Protein AF-A0A0A1I5N8-F1 (afdb_monomer)

Sequence (82 aa):
EMHQYLDSDGSGTSEACVSSTIFKERLQAATQWLKDNKKQGVIGEFAAGNNAQCISALQDGLTYLAQNSDVWWGGIWWAAGP

Radius of gyration: 12.32 Å; Cα contacts (8 Å, |Δi|>4): 143; chains: 1; bounding box: 34×30×28 Å

InterPro domains:
  IPR001547 Glycoside hydrolase, family 5 [PF00150] (1-79)
  IPR017853 Glycoside hydrolase superfamily [SSF51445] (1-82)

Organism: Epicoccum nigrum (NCBI:txid105696)

pLDDT: mean 98.09, std 3.72, range [66.06, 98.94]

Secondary structure (DSSP, 8-state):
-EEEE-STTSSS--S--S-TTHHHHHHHHHHHHHHHTT--EEEEEEE--SSHHHHHHHHHHHHHHHHTTTTEEEEEES----

Structure (mmCIF, N/CA/C/O backbone):
data_AF-A0A0A1I5N8-F1
#
_entry.id   AF-A0A0A1I5N8-F1
#
loop_
_atom_site.group_PDB
_atom_site.id
_atom_site.type_symbol
_atom_site.label_atom_id
_atom_site.label_alt_id
_atom_site.label_comp_id
_atom_site.label_asym_id
_atom_site.label_entity_id
_ato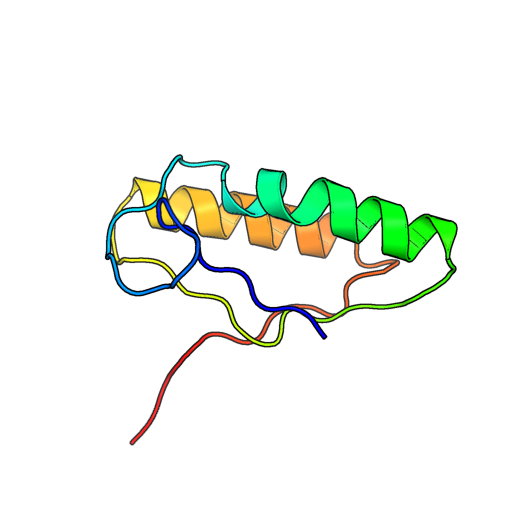m_site.label_seq_id
_atom_site.pdbx_PDB_ins_code
_atom_site.Cartn_x
_atom_site.Cartn_y
_atom_site.Cartn_z
_atom_site.occupancy
_atom_site.B_iso_or_equiv
_atom_site.auth_seq_id
_atom_site.auth_comp_id
_atom_site.auth_asym_id
_atom_site.auth_atom_id
_atom_site.pdbx_PDB_model_num
ATOM 1 N N . GLU A 1 1 ? -12.931 -3.559 -2.892 1.00 93.00 1 GLU A N 1
ATOM 2 C CA . GLU A 1 1 ? -11.683 -4.053 -3.498 1.00 93.00 1 GLU A CA 1
ATOM 3 C C . GLU A 1 1 ? -11.058 -2.844 -4.206 1.00 93.00 1 GLU A C 1
ATOM 5 O O . GLU A 1 1 ? -11.817 -1.967 -4.622 1.00 93.00 1 GLU A O 1
ATOM 10 N N . MET A 1 2 ? -9.734 -2.699 -4.137 1.00 98.69 2 MET A N 1
ATOM 11 C CA . MET A 1 2 ? -8.953 -1.614 -4.742 1.00 98.69 2 MET A CA 1
ATOM 12 C C . MET A 1 2 ? -7.597 -2.154 -5.218 1.00 98.69 2 MET A C 1
ATOM 14 O O . MET A 1 2 ? -7.002 -2.995 -4.547 1.00 98.69 2 MET A O 1
ATOM 18 N N . HIS A 1 3 ? -7.056 -1.605 -6.306 1.00 98.81 3 HIS A N 1
ATOM 19 C CA . HIS A 1 3 ? -5.719 -1.941 -6.812 1.00 98.81 3 HIS A CA 1
ATOM 20 C C . HIS A 1 3 ? -4.742 -0.800 -6.549 1.00 98.81 3 HIS A C 1
ATOM 22 O O . HIS A 1 3 ? -5.131 0.370 -6.587 1.00 98.81 3 HIS A O 1
ATOM 28 N N . GLN A 1 4 ? -3.470 -1.123 -6.309 1.00 98.81 4 GLN A N 1
ATOM 29 C CA . GLN A 1 4 ? -2.448 -0.100 -6.134 1.00 98.81 4 GLN A CA 1
ATOM 30 C C . GLN A 1 4 ? -1.055 -0.552 -6.579 1.00 98.81 4 GLN A C 1
ATOM 32 O O . GLN A 1 4 ? -0.416 -1.383 -5.939 1.00 98.81 4 GLN A O 1
ATOM 37 N N . TYR A 1 5 ? -0.536 0.106 -7.614 1.00 98.81 5 TYR A N 1
ATOM 38 C CA . TYR A 1 5 ? 0.861 -0.001 -8.041 1.00 98.81 5 TYR A CA 1
ATOM 39 C C . TYR A 1 5 ? 1.684 1.197 -7.571 1.00 98.81 5 TYR A C 1
ATOM 41 O O . TYR A 1 5 ? 1.131 2.190 -7.087 1.00 98.81 5 TYR A O 1
ATOM 49 N N . LEU A 1 6 ? 3.011 1.084 -7.636 1.00 98.81 6 LEU A N 1
ATOM 50 C CA . LEU A 1 6 ? 3.938 1.993 -6.947 1.00 98.81 6 LEU A CA 1
ATOM 51 C C . LEU A 1 6 ? 4.737 2.902 -7.889 1.00 98.81 6 LEU A C 1
ATOM 53 O O . LEU A 1 6 ? 5.482 3.764 -7.418 1.00 98.81 6 LEU A O 1
ATOM 57 N N . ASP A 1 7 ? 4.574 2.724 -9.196 1.00 98.75 7 ASP A N 1
ATOM 58 C CA . ASP A 1 7 ? 5.181 3.536 -10.244 1.00 98.75 7 ASP A CA 1
ATOM 59 C C . ASP A 1 7 ? 4.481 4.889 -10.420 1.00 98.75 7 ASP A C 1
ATOM 61 O O . ASP A 1 7 ? 3.459 5.182 -9.788 1.00 98.75 7 ASP A O 1
ATOM 65 N N . SER A 1 8 ? 5.078 5.769 -11.228 1.00 98.62 8 SER A N 1
ATOM 66 C CA . SER A 1 8 ? 4.725 7.193 -11.311 1.00 98.62 8 SER A CA 1
ATOM 67 C C . SER A 1 8 ? 3.251 7.457 -11.591 1.00 98.62 8 SER A C 1
ATOM 69 O O . SER A 1 8 ? 2.671 8.341 -10.964 1.00 98.62 8 SER A O 1
ATOM 71 N N . ASP A 1 9 ? 2.641 6.677 -12.477 1.00 98.38 9 ASP A N 1
ATOM 72 C CA . ASP A 1 9 ? 1.232 6.801 -12.853 1.00 98.38 9 ASP A CA 1
ATOM 73 C C . ASP A 1 9 ? 0.329 5.755 -12.180 1.00 98.38 9 ASP A C 1
ATOM 75 O O . ASP A 1 9 ? -0.888 5.804 -12.341 1.00 98.38 9 ASP A O 1
ATOM 79 N N . GLY A 1 10 ? 0.904 4.841 -11.391 1.00 98.31 10 GLY A N 1
ATOM 80 C CA . GLY A 1 10 ? 0.168 3.763 -10.738 1.00 98.31 10 GLY A CA 1
ATOM 81 C C . GLY A 1 10 ? -0.366 2.711 -11.711 1.00 98.31 10 GLY A C 1
ATOM 82 O O . GLY A 1 10 ? -1.304 2.003 -11.347 1.00 98.31 10 GLY A O 1
ATOM 83 N N . SER A 1 11 ? 0.196 2.617 -12.921 1.00 98.50 11 SER A N 1
ATOM 84 C CA . SER A 1 11 ? -0.194 1.630 -13.933 1.00 98.50 11 SER A CA 1
ATOM 85 C C . SER A 1 11 ? 0.374 0.232 -13.678 1.00 98.50 11 SER A C 1
ATOM 87 O O . SER A 1 11 ? -0.174 -0.739 -14.195 1.00 98.50 11 SER A O 1
ATOM 89 N N . GLY A 1 12 ? 1.459 0.115 -12.904 1.00 98.50 12 GLY A N 1
ATOM 90 C CA . GLY A 1 12 ? 2.150 -1.155 -12.671 1.00 98.50 12 GLY A CA 1
ATOM 91 C C . GLY A 1 12 ? 2.973 -1.643 -13.861 1.00 98.50 12 GLY A C 1
ATOM 92 O O . GLY A 1 12 ? 3.247 -2.837 -13.963 1.00 98.50 12 GLY A O 1
ATOM 93 N N . THR A 1 13 ? 3.357 -0.745 -14.770 1.00 98.25 13 THR A N 1
ATOM 94 C CA . THR A 1 13 ? 4.099 -1.090 -15.996 1.00 98.25 13 THR A CA 1
ATOM 95 C C . THR A 1 13 ? 5.592 -0.777 -15.911 1.00 98.25 13 THR A C 1
ATOM 97 O O . THR A 1 13 ? 6.362 -1.215 -16.766 1.00 98.25 13 THR A O 1
ATOM 100 N N . SER A 1 14 ? 6.019 -0.055 -14.871 1.00 98.38 14 SER A N 1
ATOM 101 C CA . SER A 1 14 ? 7.421 0.276 -14.611 1.00 98.38 14 SER A CA 1
ATOM 102 C C . SER A 1 14 ? 7.971 -0.448 -13.381 1.00 98.38 14 SER A C 1
ATOM 104 O O . SER A 1 14 ? 7.304 -0.579 -12.356 1.00 98.38 14 SER A O 1
ATOM 106 N N . GLU A 1 15 ? 9.241 -0.857 -13.444 1.00 98.44 15 GLU A N 1
ATOM 107 C CA . GLU A 1 15 ? 9.961 -1.435 -12.299 1.00 98.44 15 GLU A CA 1
ATOM 108 C C . GLU A 1 15 ? 10.319 -0.393 -11.222 1.00 98.44 15 GLU A C 1
ATOM 110 O O . GLU A 1 15 ? 10.693 -0.751 -10.100 1.00 98.44 15 GLU A O 1
ATOM 115 N N . ALA A 1 16 ? 10.242 0.900 -11.550 1.00 98.62 16 ALA A N 1
ATOM 116 C CA . ALA A 1 16 ? 10.584 1.980 -10.637 1.00 98.62 16 ALA A CA 1
ATOM 117 C C . ALA A 1 16 ? 9.398 2.348 -9.738 1.00 98.62 16 ALA A C 1
ATOM 119 O O . ALA A 1 16 ? 8.320 2.677 -10.222 1.00 98.62 16 ALA A O 1
ATOM 120 N N . CYS A 1 17 ? 9.627 2.390 -8.426 1.00 98.81 17 CYS A N 1
ATOM 121 C CA . CYS A 1 17 ? 8.683 2.971 -7.473 1.00 98.81 17 CYS A CA 1
ATOM 122 C C . CYS A 1 17 ? 8.956 4.468 -7.299 1.00 98.81 17 CYS A C 1
ATOM 124 O O . CYS A 1 17 ? 10.109 4.880 -7.377 1.00 98.81 17 CYS A O 1
ATOM 126 N N . VAL A 1 18 ? 7.941 5.282 -7.004 1.00 98.81 18 VAL A N 1
ATOM 127 C CA . VAL A 1 18 ? 8.116 6.739 -6.810 1.00 98.81 18 VAL A CA 1
ATOM 128 C C . VAL A 1 18 ? 9.015 7.065 -5.611 1.00 98.81 18 VAL A C 1
ATOM 130 O O . VAL A 1 18 ? 9.874 7.938 -5.699 1.00 98.81 18 VAL A O 1
ATOM 133 N N . SER A 1 19 ? 8.823 6.369 -4.490 1.00 98.81 19 SER A N 1
ATOM 134 C CA . SER A 1 19 ? 9.580 6.559 -3.249 1.00 98.81 19 SER A CA 1
ATOM 135 C C . SER A 1 19 ? 9.545 5.286 -2.399 1.00 98.81 19 SER A C 1
ATOM 137 O O . SER A 1 19 ? 8.820 4.342 -2.714 1.00 98.81 19 SER A O 1
ATOM 139 N N . SER A 1 20 ? 10.295 5.262 -1.295 1.00 98.81 20 SER A N 1
ATOM 140 C CA . SER A 1 20 ? 10.279 4.175 -0.306 1.00 98.81 20 SER A CA 1
ATOM 141 C C . SER A 1 20 ? 9.039 4.159 0.603 1.00 98.81 20 SER A C 1
ATOM 143 O O . SER A 1 20 ? 8.961 3.314 1.486 1.00 98.81 20 SER A O 1
ATOM 145 N N . THR A 1 21 ? 8.098 5.090 0.430 1.00 98.81 21 THR A N 1
ATOM 146 C CA . THR A 1 21 ? 6.882 5.250 1.259 1.00 98.81 21 THR A CA 1
ATOM 147 C C . THR A 1 21 ? 5.600 5.353 0.429 1.00 98.81 21 THR A C 1
ATOM 149 O O . THR A 1 21 ? 4.499 5.457 0.975 1.00 98.81 21 THR A O 1
ATOM 152 N N . ILE A 1 22 ? 5.718 5.294 -0.904 1.00 98.88 22 ILE A N 1
ATOM 153 C CA . ILE A 1 22 ? 4.615 5.605 -1.819 1.00 98.88 22 ILE A CA 1
ATOM 154 C C . ILE A 1 22 ? 3.398 4.696 -1.625 1.00 98.88 22 ILE A C 1
ATOM 156 O O . ILE A 1 22 ? 2.264 5.139 -1.805 1.00 98.88 22 ILE A O 1
ATOM 160 N N . PHE A 1 23 ? 3.601 3.435 -1.225 1.00 98.81 23 PHE A N 1
ATOM 161 C CA . PHE A 1 23 ? 2.484 2.513 -1.039 1.00 98.81 23 PHE A CA 1
ATOM 162 C C . PHE A 1 23 ? 1.566 2.983 0.096 1.00 98.81 23 PHE A C 1
ATOM 164 O O . PHE A 1 23 ? 0.362 3.118 -0.108 1.00 98.81 23 PHE A O 1
ATOM 171 N N . LYS A 1 24 ? 2.119 3.326 1.267 1.00 98.81 24 LYS A N 1
ATOM 172 C CA . LYS A 1 24 ? 1.327 3.876 2.374 1.00 98.81 24 LYS A CA 1
ATOM 173 C C . LYS A 1 24 ? 0.642 5.175 1.981 1.00 98.81 24 LYS A C 1
ATOM 175 O O . LYS A 1 24 ? -0.547 5.326 2.236 1.00 98.81 24 LYS A O 1
ATOM 180 N N . GLU A 1 25 ? 1.385 6.105 1.386 1.00 98.88 25 GLU A N 1
ATOM 181 C CA . GLU A 1 25 ? 0.873 7.431 1.016 1.00 98.88 25 GLU A CA 1
ATOM 182 C C . GLU A 1 25 ? -0.385 7.323 0.146 1.00 98.88 25 GLU A C 1
ATOM 184 O O . GLU A 1 25 ? -1.396 7.966 0.429 1.00 98.88 25 GLU A O 1
ATOM 189 N N . ARG A 1 26 ? -0.372 6.431 -0.852 1.00 98.81 26 ARG A N 1
ATOM 190 C CA . ARG A 1 26 ? -1.524 6.207 -1.738 1.00 98.81 26 ARG A CA 1
ATOM 191 C C . ARG A 1 26 ? -2.715 5.530 -1.044 1.00 98.81 26 ARG A C 1
ATOM 193 O O . ARG A 1 26 ? -3.853 5.728 -1.461 1.00 98.81 26 ARG A O 1
ATOM 200 N N . LEU A 1 27 ? -2.491 4.795 0.045 1.00 98.81 27 LEU A N 1
ATOM 201 C CA . LEU A 1 27 ? -3.545 4.105 0.800 1.00 98.81 27 LEU A CA 1
ATOM 202 C C . LEU A 1 27 ? -4.235 4.974 1.861 1.00 98.81 27 LEU A C 1
ATOM 204 O O . LEU A 1 27 ? -5.307 4.599 2.346 1.00 98.81 27 LEU A O 1
ATOM 208 N N . GLN A 1 28 ? -3.663 6.117 2.249 1.00 98.88 28 GLN A N 1
ATOM 209 C CA . GLN A 1 28 ? -4.165 6.916 3.377 1.00 98.88 28 GLN A CA 1
ATOM 210 C C . GLN A 1 28 ? -5.603 7.406 3.176 1.00 98.88 28 GLN A C 1
ATOM 212 O O . GLN A 1 28 ? -6.444 7.232 4.059 1.00 98.88 28 GLN A O 1
ATOM 217 N N . ALA A 1 29 ? -5.907 7.965 2.002 1.00 98.88 29 ALA A N 1
ATOM 218 C CA . ALA A 1 29 ? -7.242 8.480 1.701 1.00 98.88 29 ALA A CA 1
ATOM 219 C C . ALA A 1 29 ? -8.299 7.363 1.684 1.00 98.88 29 ALA A C 1
ATOM 221 O O . ALA A 1 29 ? -9.370 7.508 2.273 1.00 98.88 29 ALA A O 1
ATOM 222 N N . ALA A 1 30 ? -7.975 6.221 1.071 1.00 98.81 30 ALA A N 1
ATOM 223 C CA . ALA A 1 30 ? -8.847 5.050 1.051 1.00 98.81 30 ALA A CA 1
ATOM 224 C C . ALA A 1 30 ? -9.088 4.493 2.462 1.00 98.81 30 ALA A C 1
ATOM 226 O O . ALA A 1 30 ? -10.219 4.181 2.821 1.00 98.81 30 ALA A O 1
ATOM 227 N N . THR A 1 31 ? -8.041 4.424 3.285 1.00 98.94 31 THR A N 1
ATOM 228 C CA . THR A 1 31 ? -8.132 3.957 4.676 1.00 98.94 31 THR A CA 1
ATOM 229 C C . THR A 1 31 ? -9.054 4.845 5.499 1.00 98.94 31 THR A C 1
ATOM 231 O O . THR A 1 31 ? -9.928 4.337 6.200 1.00 98.94 31 THR A O 1
ATOM 234 N N . GLN A 1 32 ? -8.898 6.166 5.384 1.00 98.94 32 GLN A N 1
ATOM 235 C CA . GLN A 1 32 ? -9.774 7.118 6.061 1.00 98.94 32 GLN A CA 1
ATOM 236 C C . GLN A 1 32 ? -11.227 6.940 5.607 1.00 98.94 32 GLN A C 1
ATOM 238 O O . GLN A 1 32 ? -12.123 6.810 6.439 1.00 98.94 32 GLN A O 1
ATOM 243 N N . TRP A 1 33 ? -11.453 6.823 4.296 1.00 98.88 33 TRP A N 1
ATOM 244 C CA . TRP A 1 33 ? -12.788 6.598 3.751 1.00 98.88 33 TRP A CA 1
ATOM 245 C C . TRP A 1 33 ? -13.426 5.305 4.277 1.00 98.88 33 TRP A C 1
ATOM 247 O O . TRP A 1 33 ? -14.599 5.313 4.652 1.00 98.88 33 TRP A O 1
ATOM 257 N N . LEU A 1 34 ? -12.673 4.201 4.352 1.00 98.94 34 LEU A N 1
ATOM 258 C CA . LEU A 1 34 ? -13.176 2.936 4.894 1.00 98.94 34 LEU A CA 1
ATOM 259 C C . LEU A 1 34 ? -13.601 3.083 6.362 1.00 98.94 34 LEU A C 1
ATOM 261 O O . LEU A 1 34 ? -14.689 2.627 6.724 1.00 98.94 34 LEU A O 1
ATOM 265 N N . LYS A 1 35 ? -12.790 3.766 7.181 1.00 98.81 35 LYS A N 1
ATOM 266 C CA . LYS A 1 35 ? -13.090 4.025 8.599 1.00 98.81 35 LYS A CA 1
ATOM 267 C C . LYS A 1 35 ? -14.351 4.868 8.763 1.00 98.81 35 LYS A C 1
ATOM 269 O O . LYS A 1 35 ? -15.271 4.456 9.471 1.00 98.81 35 LYS A O 1
ATOM 274 N N . ASP A 1 36 ? -14.436 5.987 8.049 1.00 98.88 36 ASP A N 1
ATOM 275 C CA . ASP A 1 36 ? -15.567 6.918 8.137 1.00 98.88 36 ASP A CA 1
ATOM 276 C C . ASP A 1 36 ? -16.888 6.267 7.715 1.00 98.88 36 ASP A C 1
ATOM 278 O O . ASP A 1 36 ? -17.947 6.536 8.284 1.00 98.88 36 ASP A O 1
ATOM 282 N N . ASN A 1 37 ? -16.825 5.353 6.745 1.00 98.81 37 ASN A N 1
ATOM 283 C CA . ASN A 1 37 ? -18.003 4.708 6.171 1.00 98.81 37 ASN A CA 1
ATOM 284 C C . ASN A 1 37 ? -18.293 3.318 6.753 1.00 98.81 37 ASN A C 1
ATOM 286 O O . ASN A 1 37 ? -19.207 2.635 6.275 1.00 98.81 37 ASN A O 1
ATOM 290 N N . LYS A 1 38 ? -17.544 2.893 7.782 1.00 98.56 38 LYS A N 1
ATOM 291 C CA . LYS A 1 38 ? -17.664 1.569 8.417 1.00 98.56 38 LYS A CA 1
ATOM 292 C C . LYS A 1 38 ? -17.618 0.438 7.384 1.00 98.56 38 LYS A C 1
ATOM 294 O O . LYS A 1 38 ? -18.460 -0.464 7.382 1.00 98.56 38 LYS A O 1
ATOM 299 N N . LYS A 1 39 ? -16.678 0.540 6.447 1.00 98.81 39 LYS A N 1
ATOM 300 C CA . LYS A 1 39 ? -16.448 -0.435 5.378 1.00 98.81 39 LYS A CA 1
ATOM 301 C C . LYS A 1 39 ? -15.131 -1.154 5.599 1.00 98.81 39 LYS A C 1
ATOM 303 O O . LYS A 1 39 ? -14.256 -0.682 6.314 1.00 98.81 39 LYS A O 1
ATOM 308 N N . GLN A 1 40 ? -15.010 -2.298 4.944 1.00 98.62 40 GLN A N 1
ATOM 309 C CA . GLN A 1 40 ? -13.787 -3.081 4.911 1.00 98.62 40 GLN A CA 1
ATOM 310 C C . GLN A 1 40 ? -13.280 -3.175 3.474 1.00 98.62 40 GLN A C 1
ATOM 312 O O . GLN A 1 40 ? -14.067 -3.182 2.523 1.00 98.62 40 GLN A O 1
ATOM 317 N N . GLY A 1 41 ? -11.964 -3.213 3.329 1.00 98.62 41 GLY A N 1
ATOM 318 C CA . GLY A 1 41 ? -11.260 -3.255 2.063 1.00 98.62 41 GLY A CA 1
ATOM 319 C C . GLY A 1 41 ? -10.260 -4.403 2.006 1.00 98.62 41 GLY A C 1
ATOM 320 O O . GLY A 1 41 ? -9.807 -4.932 3.019 1.00 98.62 41 GLY A O 1
ATOM 321 N N . VAL A 1 42 ? -9.897 -4.751 0.781 1.00 98.75 42 VAL A N 1
ATOM 322 C CA . VAL A 1 42 ? -8.780 -5.627 0.430 1.00 98.75 42 VAL A CA 1
ATOM 323 C C . VAL A 1 42 ? -8.082 -4.983 -0.761 1.00 98.75 42 VAL A C 1
ATOM 325 O O . VAL A 1 42 ? -8.771 -4.407 -1.612 1.00 98.75 42 VAL A O 1
ATOM 328 N N . ILE A 1 43 ? -6.751 -5.050 -0.793 1.00 98.81 43 ILE A N 1
ATOM 329 C CA . ILE A 1 43 ? -5.974 -4.681 -1.978 1.00 98.81 43 ILE A CA 1
ATOM 330 C C . ILE A 1 43 ? -5.910 -5.902 -2.892 1.00 98.81 43 ILE A C 1
ATOM 332 O O . ILE A 1 43 ? -5.169 -6.837 -2.600 1.00 98.81 43 ILE A O 1
ATOM 336 N N . GLY A 1 44 ? -6.739 -5.949 -3.934 1.00 98.69 44 GLY A N 1
ATOM 337 C CA . GLY A 1 44 ? -6.836 -7.116 -4.816 1.00 98.69 44 GLY A CA 1
ATOM 338 C C . GLY A 1 44 ? -5.654 -7.260 -5.766 1.00 98.69 44 GLY A C 1
ATOM 339 O O . GLY A 1 44 ? -5.353 -8.372 -6.189 1.00 98.69 44 GLY A O 1
ATOM 340 N N . GLU A 1 45 ? -4.947 -6.162 -6.031 1.00 98.81 45 GLU A N 1
ATOM 341 C CA . GLU A 1 45 ? -3.704 -6.159 -6.794 1.00 98.81 45 GLU A CA 1
ATOM 342 C C . GLU 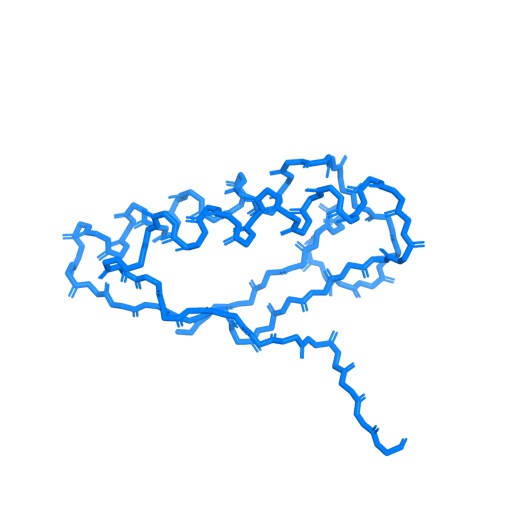A 1 45 ? -2.722 -5.133 -6.231 1.00 98.81 45 GLU A C 1
ATOM 344 O O . GLU A 1 45 ? -3.059 -3.963 -6.022 1.00 98.81 45 GLU A O 1
ATOM 349 N N . PHE A 1 46 ? -1.483 -5.571 -6.031 1.00 98.81 46 PHE A N 1
ATOM 350 C CA . PHE A 1 46 ? -0.323 -4.703 -5.870 1.00 98.81 46 PHE A CA 1
ATOM 351 C C . PHE A 1 46 ? 0.934 -5.410 -6.376 1.00 98.81 46 PHE A C 1
ATOM 353 O O . PHE A 1 46 ? 1.039 -6.638 -6.306 1.00 98.81 46 PHE A O 1
ATOM 360 N N . ALA A 1 47 ? 1.895 -4.629 -6.861 1.00 98.62 47 ALA A N 1
ATOM 361 C CA . ALA A 1 47 ? 3.195 -5.118 -7.301 1.00 98.62 47 ALA A CA 1
ATOM 362 C C . ALA A 1 47 ? 4.247 -4.011 -7.224 1.00 98.62 47 ALA A C 1
ATOM 364 O O . ALA A 1 47 ? 3.924 -2.820 -7.165 1.00 98.62 47 ALA A O 1
ATOM 365 N N . ALA A 1 48 ? 5.513 -4.413 -7.249 1.00 98.50 48 ALA A N 1
ATOM 366 C CA . ALA A 1 48 ? 6.649 -3.506 -7.305 1.00 98.50 48 ALA A CA 1
ATOM 367 C C . ALA A 1 48 ? 7.866 -4.210 -7.924 1.00 98.50 48 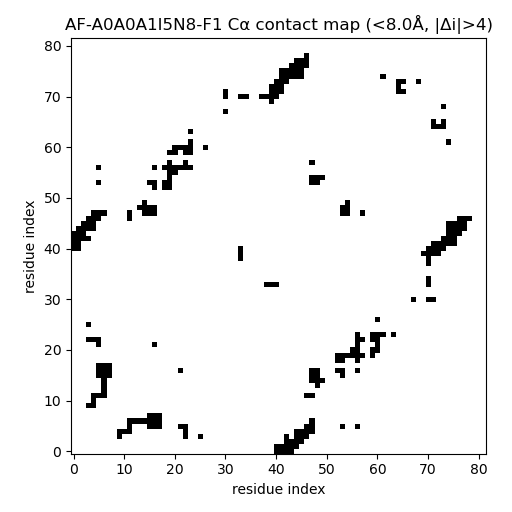ALA A C 1
ATOM 369 O O . ALA A 1 48 ? 7.969 -5.436 -7.859 1.00 98.50 48 ALA A O 1
ATOM 370 N N . GLY A 1 49 ? 8.806 -3.442 -8.482 1.00 98.50 49 GLY A N 1
ATOM 371 C CA . GLY A 1 49 ? 10.060 -3.989 -9.005 1.00 98.50 49 GLY A CA 1
ATOM 372 C C . GLY A 1 49 ? 10.975 -4.561 -7.912 1.00 98.50 49 GLY A C 1
ATOM 373 O O . GLY A 1 49 ? 10.913 -4.168 -6.746 1.00 98.50 49 GLY A O 1
ATOM 374 N N . ASN A 1 50 ? 11.878 -5.471 -8.292 1.00 98.50 50 ASN A N 1
ATOM 375 C CA . ASN A 1 50 ? 12.844 -6.087 -7.375 1.00 98.50 50 ASN A CA 1
ATOM 376 C C . ASN A 1 50 ? 14.072 -5.185 -7.141 1.00 98.50 50 ASN A C 1
ATOM 378 O O . ASN A 1 50 ? 15.177 -5.463 -7.604 1.00 98.50 50 ASN A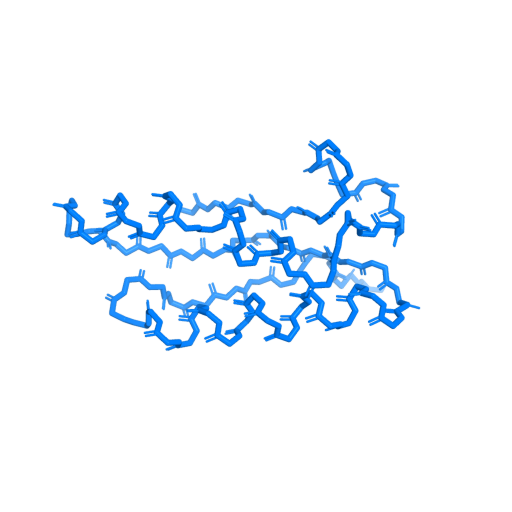 O 1
ATOM 382 N N . ASN A 1 51 ? 13.870 -4.068 -6.443 1.00 98.69 51 ASN A N 1
ATOM 383 C CA . ASN A 1 51 ? 14.930 -3.133 -6.068 1.00 98.69 51 ASN A CA 1
ATOM 384 C C . ASN A 1 51 ? 14.722 -2.587 -4.646 1.00 98.69 51 ASN A C 1
ATOM 386 O O . ASN A 1 51 ? 13.624 -2.643 -4.094 1.00 98.69 51 ASN A O 1
ATOM 390 N N . ALA A 1 52 ? 15.785 -2.046 -4.043 1.00 98.75 52 ALA A N 1
ATOM 391 C CA . ALA A 1 52 ? 15.792 -1.655 -2.630 1.00 98.75 52 ALA A CA 1
ATOM 392 C C . ALA A 1 52 ? 14.710 -0.617 -2.269 1.00 98.75 52 ALA A C 1
ATOM 394 O O . ALA A 1 52 ? 14.090 -0.716 -1.206 1.00 98.75 52 ALA A O 1
ATOM 395 N N . GLN A 1 53 ? 14.445 0.348 -3.156 1.00 98.69 53 GLN A N 1
ATOM 396 C CA . GLN A 1 53 ? 13.419 1.370 -2.934 1.00 98.69 53 GLN A CA 1
ATOM 397 C C . GLN A 1 53 ? 12.019 0.751 -2.925 1.00 98.69 53 GLN A C 1
ATOM 399 O O . GLN A 1 53 ? 11.244 0.995 -2.003 1.00 98.69 53 GLN A O 1
ATOM 404 N N . CYS A 1 54 ? 11.720 -0.091 -3.913 1.00 98.81 54 CYS A N 1
ATOM 405 C CA . CYS A 1 54 ? 10.448 -0.794 -4.009 1.00 98.81 54 CYS A CA 1
ATOM 406 C C . CYS A 1 54 ? 10.220 -1.777 -2.854 1.00 98.81 54 CYS A C 1
ATOM 408 O O . CYS A 1 54 ? 9.127 -1.809 -2.298 1.00 98.81 54 CYS A O 1
ATOM 410 N N . ILE A 1 55 ? 11.247 -2.518 -2.425 1.00 98.88 55 ILE A N 1
ATOM 411 C CA . ILE A 1 55 ? 11.154 -3.405 -1.252 1.00 98.88 55 ILE A CA 1
ATOM 412 C C . ILE A 1 55 ? 10.817 -2.596 0.007 1.00 98.88 55 ILE A C 1
ATOM 414 O O . ILE A 1 55 ? 9.953 -3.002 0.784 1.00 98.88 55 ILE A O 1
ATOM 418 N N . SER A 1 56 ? 11.435 -1.424 0.176 1.00 98.88 56 SER A N 1
ATOM 419 C CA . SER A 1 56 ? 11.132 -0.523 1.295 1.00 98.88 56 SER A CA 1
ATOM 420 C C . SER A 1 56 ? 9.688 -0.008 1.230 1.00 98.88 56 SER A C 1
ATOM 422 O O . SER A 1 56 ? 8.984 -0.020 2.237 1.00 98.88 56 SER A O 1
ATOM 424 N N . ALA A 1 57 ? 9.210 0.357 0.034 1.00 98.88 57 ALA A N 1
ATOM 425 C CA . ALA A 1 57 ? 7.828 0.788 -0.184 1.00 98.88 57 ALA A CA 1
ATOM 426 C C . ALA A 1 57 ? 6.806 -0.319 0.112 1.00 98.88 57 ALA A C 1
ATOM 428 O O . ALA A 1 57 ? 5.765 -0.050 0.713 1.00 98.88 57 ALA A O 1
ATOM 429 N N . LEU A 1 58 ? 7.110 -1.568 -0.262 1.00 98.81 58 LEU A N 1
ATOM 430 C CA . LEU A 1 58 ? 6.290 -2.730 0.081 1.00 98.81 58 LEU A CA 1
ATOM 431 C C . LEU A 1 58 ? 6.230 -2.943 1.597 1.00 98.81 58 LEU A C 1
ATOM 433 O O . LEU A 1 58 ? 5.145 -3.138 2.138 1.00 98.81 58 LEU A O 1
ATOM 437 N N . GLN A 1 59 ? 7.367 -2.867 2.292 1.00 98.81 59 GLN A N 1
ATOM 438 C CA . GLN A 1 59 ? 7.419 -3.018 3.748 1.00 98.81 59 GLN A CA 1
ATOM 439 C C . GLN A 1 59 ? 6.621 -1.924 4.473 1.00 98.81 59 GLN A C 1
ATOM 441 O O . GLN A 1 59 ? 5.841 -2.247 5.370 1.00 98.81 59 GLN A O 1
ATOM 446 N N . ASP A 1 60 ? 6.760 -0.655 4.073 1.00 98.62 60 ASP A N 1
ATOM 447 C CA . ASP A 1 60 ? 6.005 0.468 4.653 1.00 98.62 60 ASP A CA 1
ATOM 448 C C . ASP A 1 60 ? 4.494 0.326 4.395 1.00 98.62 60 ASP A C 1
ATOM 450 O O . ASP A 1 60 ? 3.695 0.418 5.329 1.00 98.62 60 ASP A O 1
ATOM 454 N N . GLY A 1 61 ? 4.089 0.010 3.159 1.00 98.69 61 GLY A N 1
ATOM 455 C CA . GLY A 1 61 ? 2.679 -0.172 2.799 1.00 98.69 61 GLY A CA 1
ATOM 456 C C . GLY A 1 61 ? 2.011 -1.370 3.480 1.00 98.69 61 GLY A C 1
ATOM 457 O O . GLY A 1 61 ? 0.924 -1.233 4.040 1.00 98.69 61 GLY A O 1
ATOM 458 N N . LEU A 1 62 ? 2.665 -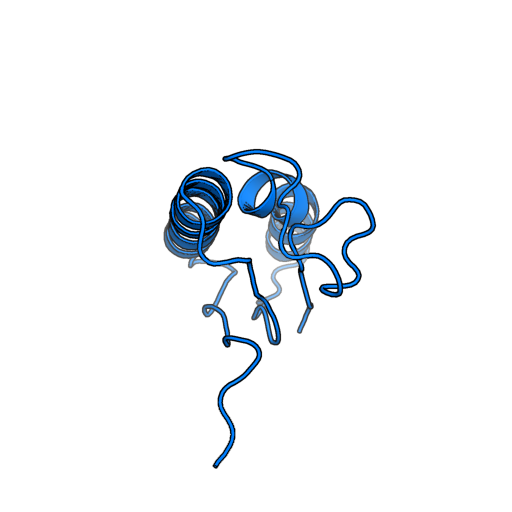2.536 3.499 1.00 98.75 62 LEU A N 1
ATOM 459 C CA . LEU A 1 62 ? 2.131 -3.733 4.163 1.00 98.75 62 LEU A CA 1
ATOM 460 C C . LEU A 1 62 ? 2.064 -3.554 5.686 1.00 98.75 62 LEU A C 1
ATOM 462 O O . LEU A 1 62 ? 1.089 -3.976 6.310 1.00 98.75 62 LEU A O 1
ATOM 466 N N . THR A 1 63 ? 3.047 -2.868 6.282 1.00 98.81 63 THR A N 1
ATOM 467 C CA . THR A 1 63 ? 2.997 -2.480 7.702 1.00 98.81 63 THR A CA 1
ATOM 468 C C . THR A 1 63 ? 1.806 -1.563 7.972 1.00 98.81 63 THR A C 1
ATOM 470 O O . THR A 1 63 ? 1.092 -1.756 8.956 1.00 98.81 63 THR A O 1
ATOM 473 N N . TYR A 1 64 ? 1.543 -0.598 7.088 1.00 98.88 64 TYR A N 1
ATOM 474 C CA . TYR A 1 64 ? 0.396 0.295 7.214 1.00 98.88 64 TYR A CA 1
ATOM 475 C C . TYR A 1 64 ? -0.947 -0.442 7.112 1.00 98.88 64 TYR A C 1
ATOM 477 O O . TYR A 1 64 ? -1.834 -0.181 7.926 1.00 98.88 64 TYR A O 1
ATOM 485 N N . LEU A 1 65 ? -1.101 -1.392 6.181 1.00 98.75 65 LEU A N 1
ATOM 486 C CA . L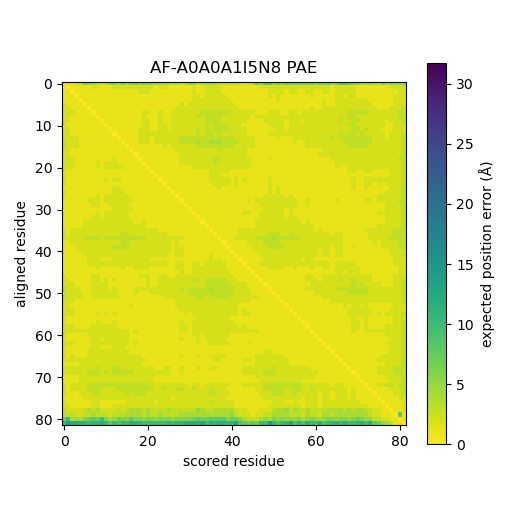EU A 1 65 ? -2.299 -2.241 6.114 1.00 98.75 65 LEU A CA 1
ATOM 487 C C . LEU A 1 65 ? -2.492 -3.030 7.418 1.00 98.75 65 LEU A C 1
ATOM 489 O O . LEU A 1 65 ? -3.587 -3.023 7.974 1.00 98.75 65 LEU A O 1
ATOM 493 N N . ALA A 1 66 ? -1.429 -3.643 7.952 1.00 98.69 66 ALA A N 1
ATOM 494 C CA . ALA A 1 66 ? -1.491 -4.404 9.202 1.00 98.69 66 ALA A CA 1
ATOM 495 C C . ALA A 1 66 ? -1.892 -3.534 10.412 1.00 98.69 66 ALA A C 1
ATOM 497 O O . ALA A 1 66 ? -2.707 -3.951 11.240 1.00 98.69 66 ALA A O 1
ATOM 498 N N . GLN A 1 67 ? -1.369 -2.306 10.494 1.00 98.81 67 GLN A N 1
ATOM 499 C CA . GLN A 1 67 ? -1.726 -1.326 11.530 1.00 98.81 67 GLN A CA 1
ATOM 500 C C . GLN A 1 67 ? -3.172 -0.819 11.421 1.00 98.81 67 GLN A C 1
ATOM 502 O O . GLN A 1 67 ? -3.708 -0.306 12.399 1.00 98.81 67 GLN A O 1
ATOM 507 N N . ASN A 1 68 ? -3.803 -0.964 10.253 1.00 98.81 68 ASN A N 1
ATOM 508 C CA . ASN A 1 68 ? -5.187 -0.566 9.981 1.00 98.81 68 ASN A CA 1
ATOM 509 C C . ASN A 1 68 ? -6.062 -1.791 9.660 1.00 98.81 68 ASN A C 1
ATOM 511 O O . ASN A 1 68 ? -6.954 -1.740 8.808 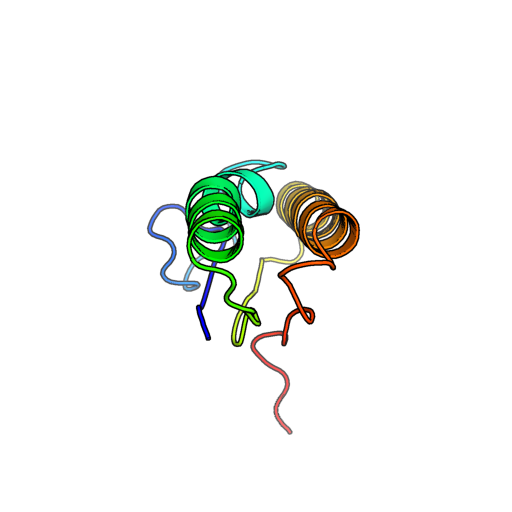1.00 98.81 68 ASN A O 1
ATOM 515 N N . SER A 1 69 ? -5.790 -2.907 10.343 1.00 98.69 69 SER A N 1
ATOM 516 C CA . SER A 1 69 ? -6.507 -4.181 10.188 1.00 98.69 69 SER A CA 1
ATOM 517 C C . SER A 1 69 ? -7.960 -4.141 10.677 1.00 98.69 69 SER A C 1
ATOM 51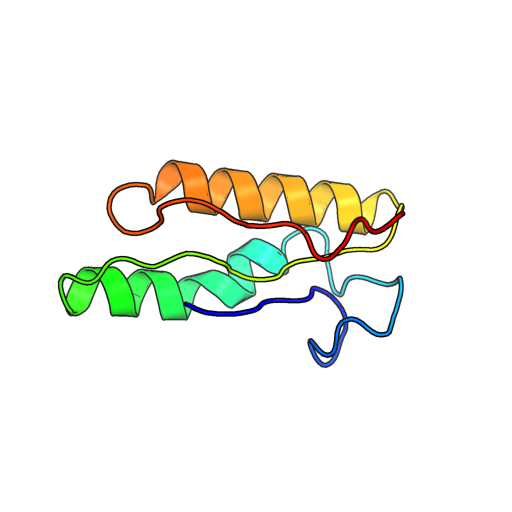9 O O . SER A 1 69 ? -8.721 -5.073 10.431 1.00 98.69 69 SER A O 1
ATOM 521 N N . ASP A 1 70 ? -8.383 -3.045 11.310 1.00 98.69 70 ASP A N 1
ATOM 522 C CA . ASP A 1 70 ? -9.791 -2.752 11.574 1.00 98.69 70 ASP A CA 1
ATOM 523 C C . ASP A 1 70 ? -10.603 -2.580 10.277 1.00 98.69 70 ASP A C 1
ATOM 525 O O . ASP A 1 70 ? -11.780 -2.953 10.229 1.00 98.69 70 ASP A O 1
ATOM 529 N N . VAL A 1 71 ? -9.971 -2.078 9.208 1.00 98.88 71 VAL A N 1
ATOM 530 C CA . VAL A 1 71 ? -10.615 -1.850 7.904 1.00 98.88 71 VAL A CA 1
ATOM 531 C C . VAL A 1 71 ? -9.967 -2.597 6.741 1.00 98.88 71 VAL A C 1
ATOM 533 O O . VAL A 1 71 ? -10.649 -2.839 5.749 1.00 98.88 71 VAL A O 1
ATOM 536 N N . TRP A 1 72 ? -8.702 -3.010 6.838 1.00 98.81 72 TRP A N 1
ATOM 537 C CA . TRP A 1 72 ? -8.011 -3.751 5.777 1.00 98.81 72 TRP A CA 1
ATOM 538 C C . TRP A 1 72 ? -7.856 -5.237 6.094 1.00 98.81 72 TRP A C 1
ATOM 540 O O . TRP A 1 72 ? -7.262 -5.614 7.097 1.00 98.81 72 TRP A O 1
ATOM 550 N N . TRP A 1 73 ? -8.324 -6.089 5.182 1.00 98.00 73 TRP A N 1
ATOM 551 C CA . TRP A 1 73 ? -8.215 -7.550 5.297 1.00 98.00 73 TRP A CA 1
ATOM 552 C C . TRP A 1 73 ? -6.872 -8.102 4.810 1.00 98.00 73 TRP A C 1
ATOM 554 O O . TRP A 1 73 ? -6.541 -9.251 5.090 1.00 98.00 73 TRP A O 1
ATOM 564 N N . GLY A 1 74 ? -6.100 -7.298 4.078 1.00 97.44 74 GLY A N 1
ATOM 565 C CA . GLY A 1 74 ? -4.804 -7.678 3.525 1.00 97.44 74 GLY A CA 1
ATOM 566 C C . GLY A 1 74 ? -4.637 -7.232 2.076 1.00 97.44 74 GLY A C 1
ATOM 567 O O . GLY A 1 74 ? -5.351 -6.344 1.598 1.00 97.44 74 GLY A O 1
ATOM 568 N N . GLY A 1 75 ? -3.686 -7.865 1.390 1.00 98.06 75 GLY A N 1
ATOM 569 C CA . GLY A 1 75 ? -3.396 -7.625 -0.018 1.00 98.06 75 GLY A CA 1
ATOM 570 C C . GLY A 1 75 ? -3.087 -8.914 -0.776 1.00 98.06 75 GLY A C 1
ATOM 571 O O . GLY A 1 75 ? -2.597 -9.882 -0.194 1.00 98.06 75 GLY A O 1
ATOM 572 N N . ILE A 1 76 ? -3.346 -8.901 -2.081 1.00 98.69 76 ILE A N 1
ATOM 573 C CA . ILE A 1 76 ? -3.107 -10.001 -3.014 1.00 98.69 76 ILE A CA 1
ATOM 574 C C . ILE A 1 76 ? -2.083 -9.530 -4.059 1.00 98.69 76 ILE A C 1
ATOM 576 O O . ILE A 1 76 ? -2.276 -8.513 -4.722 1.00 98.69 76 ILE A O 1
ATOM 580 N N . TRP A 1 77 ? -0.957 -10.241 -4.156 1.00 98.56 77 TRP A N 1
ATOM 581 C CA . TRP A 1 77 ? 0.136 -9.892 -5.069 1.00 98.56 77 TRP A CA 1
ATOM 582 C C . TRP A 1 77 ? -0.259 -10.128 -6.528 1.00 98.56 77 TRP A C 1
ATOM 584 O O . TRP A 1 77 ? -0.771 -11.198 -6.866 1.00 98.56 77 TRP A O 1
ATOM 594 N N . TRP A 1 78 ? 0.068 -9.170 -7.395 1.00 98.19 78 TRP A N 1
ATOM 595 C CA . TRP A 1 78 ? -0.064 -9.307 -8.841 1.00 98.19 78 TRP A CA 1
ATOM 596 C C . TRP A 1 78 ? 1.316 -9.472 -9.497 1.00 98.19 78 TRP A C 1
ATOM 598 O O . TRP A 1 78 ? 2.141 -8.569 -9.490 1.00 98.19 78 TRP A O 1
ATOM 608 N N . ALA A 1 79 ? 1.658 -10.606 -10.087 1.00 98.00 79 ALA A N 1
ATOM 609 C CA . ALA A 1 79 ? 0.946 -11.874 -10.106 1.00 98.00 79 ALA A CA 1
ATOM 610 C C . ALA A 1 79 ? 1.964 -13.016 -9.981 1.00 98.00 79 ALA A C 1
ATOM 612 O O . ALA A 1 79 ? 3.175 -12.793 -9.987 1.00 98.00 79 ALA A O 1
ATOM 613 N N . ALA A 1 80 ? 1.463 -14.239 -9.841 1.00 96.31 80 ALA A N 1
ATOM 614 C CA . ALA A 1 80 ? 2.244 -15.444 -10.098 1.00 96.31 80 ALA A CA 1
ATOM 615 C C . ALA A 1 80 ? 1.968 -15.907 -11.545 1.00 96.31 80 ALA A C 1
ATOM 617 O O . ALA A 1 80 ? 2.231 -15.162 -12.484 1.00 96.31 80 ALA A O 1
ATOM 618 N N . GLY A 1 81 ? 1.379 -17.091 -11.721 1.00 91.19 81 GLY A N 1
ATOM 619 C CA . GLY A 1 81 ? 1.175 -17.742 -13.019 1.00 91.19 81 GLY A CA 1
ATOM 620 C C . GLY A 1 81 ? 2.041 -19.003 -13.147 1.00 91.19 81 GLY A C 1
ATOM 621 O O . GLY A 1 81 ? 2.976 -19.153 -12.361 1.00 91.19 81 GLY A O 1
ATOM 622 N N . PRO A 1 82 ? 1.682 -19.942 -14.042 1.00 66.06 82 PRO A N 1
ATOM 623 C CA . PRO A 1 82 ? 2.424 -21.187 -14.247 1.00 66.06 82 PRO A CA 1
ATOM 624 C C . PRO A 1 82 ? 3.850 -20.968 -14.769 1.00 66.06 82 PRO A C 1
ATOM 626 O O . PRO A 1 82 ? 4.075 -19.968 -15.488 1.00 66.06 82 PRO A O 1
#

Nearest PDB structures (foldseek):
  6tpc-assembly2_C  TM=9.984E-01  e=7.736E-11  Talaromyces verruculosus
  6yon-assembly4_D  TM=9.918E-01  e=8.277E-11  Talaromyces verruculosus
  5hos-assembly1_A  TM=9.960E-01  e=4.191E-10  Xanthomonas citri pv. citri str. 306
  5hnn-assembly2_B  TM=9.979E-01  e=5.133E-10  Xanthomonas citri pv. citri str. 306
  5hpc-assembly1_A  TM=9.971E-01  e=1.236E-09  Xanthomonas citri pv. citri str. 306

Mean predicted aligned error: 1.74 Å

Foldseek 3Di:
DAEAEQDPVRPNPDQDGPFLARLVVVCPVVLVVCVVVVAADEHAEYDHHPDPGRVSNVVNNQVNLVVSVSRYPYYDYPDDDD

Solvent-accessible surface area (backbone atoms only — not comparable to full-atom values): 4527 Å² total; per-residue (Å²): 112,47,73,53,32,35,20,89,83,42,78,60,83,52,62,55,44,71,41,49,48,43,43,35,63,70,43,48,65,58,51,52,51,25,58,79,66,76,40,73,40,36,31,66,30,33,48,7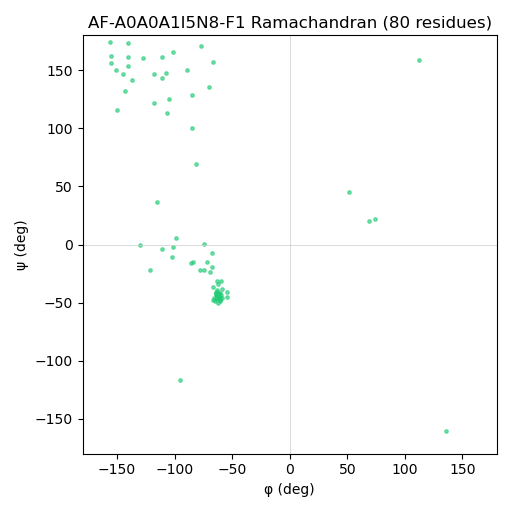0,27,100,43,74,50,26,52,41,9,50,52,45,21,54,50,48,42,63,77,40,48,91,31,32,79,51,72,36,74,55,72,85,79,136